Protein AF-A0A2V1B2Y4-F1 (afdb_monomer)

Foldseek 3Di:
DDPPPDDPDQQAAEDPVSCVVNVVNLQVLCVVLVNNLVVPPVNDCSDALDQDDQDALCVLPVWDQDPVRDTDGDHPVNDDPVSNVVSVVSRVVNVVSNVSNVSNVVSVVVSVVSNVVRYDPVVD

Radius of gyration: 23.29 Å; Cα contacts (8 Å, |Δi|>4): 104; chains: 1; bounding box: 46×37×64 Å

Structure (mmCIF, N/CA/C/O backbone):
data_AF-A0A2V1B2Y4-F1
#
_entry.id   AF-A0A2V1B2Y4-F1
#
loop_
_atom_site.group_PDB
_atom_site.id
_atom_site.type_symbol
_atom_site.label_atom_id
_atom_site.label_alt_id
_atom_site.label_comp_id
_atom_site.label_asym_id
_atom_site.label_entity_id
_atom_site.label_seq_id
_atom_site.pdbx_PDB_ins_code
_atom_site.Cartn_x
_atom_site.Cartn_y
_atom_site.Cartn_z
_atom_site.occupancy
_atom_site.B_iso_or_equiv
_atom_site.auth_seq_id
_atom_site.auth_comp_id
_atom_site.auth_asym_id
_atom_site.auth_atom_id
_atom_site.pdbx_PDB_model_num
ATOM 1 N N . MET A 1 1 ? 1.833 24.302 14.924 1.00 32.59 1 MET A N 1
ATOM 2 C CA . MET A 1 1 ? 1.610 23.739 16.270 1.00 32.59 1 MET A CA 1
ATOM 3 C C . MET A 1 1 ? 0.449 22.770 16.146 1.00 32.59 1 MET A C 1
ATOM 5 O O . MET A 1 1 ? -0.664 23.225 15.939 1.00 32.59 1 MET A O 1
ATOM 9 N N . ALA A 1 2 ? 0.717 21.464 16.106 1.00 35.72 2 ALA A N 1
ATOM 10 C CA . ALA A 1 2 ? -0.336 20.456 16.018 1.00 35.72 2 ALA A CA 1
ATOM 11 C C . ALA A 1 2 ? -0.723 20.064 17.446 1.00 35.72 2 ALA A C 1
ATOM 13 O O . ALA A 1 2 ? 0.088 19.495 18.175 1.00 35.72 2 ALA A O 1
ATOM 14 N N . SER A 1 3 ? -1.925 20.448 17.862 1.00 38.16 3 SER A N 1
ATOM 15 C CA . SER A 1 3 ? -2.495 20.050 19.143 1.00 38.16 3 SER A CA 1
ATOM 16 C C . SER A 1 3 ? -2.873 18.575 19.067 1.00 38.16 3 SER A C 1
ATOM 18 O O . SER A 1 3 ? -3.916 18.227 18.522 1.00 38.16 3 SER A O 1
ATOM 20 N N . THR A 1 4 ? -2.021 17.699 19.596 1.00 44.56 4 THR A N 1
ATOM 21 C CA . THR A 1 4 ? -2.390 16.310 19.881 1.00 44.56 4 THR A CA 1
ATOM 22 C C . THR A 1 4 ? -3.310 16.314 21.096 1.00 44.56 4 THR A C 1
ATOM 24 O O . THR A 1 4 ? -2.870 16.237 22.242 1.00 44.56 4 THR A O 1
ATOM 27 N N . THR A 1 5 ? -4.605 16.474 20.849 1.00 45.22 5 THR A N 1
ATOM 28 C CA . THR A 1 5 ? -5.636 16.323 21.874 1.00 45.22 5 THR A CA 1
ATOM 29 C C . THR A 1 5 ? -5.829 14.827 22.109 1.00 45.22 5 THR A C 1
ATOM 31 O O . THR A 1 5 ? -6.582 14.181 21.392 1.00 45.22 5 THR A O 1
ATOM 34 N N . GLN A 1 6 ? -5.118 14.245 23.081 1.00 43.97 6 GLN A N 1
ATOM 35 C CA . GLN A 1 6 ? -5.422 12.885 23.534 1.00 43.97 6 GLN A CA 1
ATOM 36 C C . GLN A 1 6 ? -6.859 12.850 24.085 1.00 43.97 6 GLN A C 1
ATOM 38 O O . GLN A 1 6 ? -7.152 13.598 25.026 1.00 43.97 6 GLN A O 1
ATOM 43 N N . PRO A 1 7 ? -7.758 11.997 23.562 1.00 50.59 7 PRO A N 1
ATOM 44 C CA . PRO A 1 7 ? -9.061 11.808 24.175 1.00 50.59 7 PRO A CA 1
ATOM 45 C C . PRO A 1 7 ? -8.864 11.161 25.549 1.00 50.59 7 PRO A C 1
ATOM 47 O O . PRO A 1 7 ? -8.329 10.063 25.685 1.00 50.59 7 PRO A O 1
ATOM 50 N N . LYS A 1 8 ? -9.281 11.884 26.592 1.00 58.12 8 LYS A N 1
ATOM 51 C CA . LYS A 1 8 ? -9.098 11.530 28.009 1.00 58.12 8 LYS A CA 1
ATOM 52 C C . LYS A 1 8 ? -9.924 10.313 28.467 1.00 58.12 8 LYS A C 1
ATOM 54 O O . LYS A 1 8 ? -9.809 9.932 29.622 1.00 58.12 8 LYS A O 1
ATOM 59 N N . ASN A 1 9 ? -10.715 9.711 27.576 1.00 71.56 9 ASN A N 1
ATOM 60 C CA . ASN A 1 9 ? -11.461 8.468 27.767 1.00 71.56 9 ASN A CA 1
ATOM 61 C C . ASN A 1 9 ? -11.407 7.677 26.455 1.00 71.56 9 ASN A C 1
ATOM 63 O O . ASN A 1 9 ? -12.026 8.086 25.476 1.00 71.56 9 ASN A O 1
ATOM 67 N N . ILE A 1 10 ? -10.656 6.575 26.428 1.00 83.12 10 ILE A N 1
ATOM 68 C CA . ILE A 1 10 ? -10.665 5.646 25.294 1.00 83.12 10 ILE A CA 1
ATOM 69 C C . ILE A 1 10 ? -11.946 4.805 25.417 1.00 83.12 10 ILE A C 1
ATOM 71 O O . ILE A 1 10 ? -12.098 4.118 26.432 1.00 83.12 10 ILE A O 1
ATOM 75 N N . PRO A 1 11 ? -12.884 4.878 24.457 1.00 86.81 11 PRO A N 1
ATOM 76 C CA . PRO A 1 11 ? -14.116 4.098 24.507 1.00 86.81 11 PRO A CA 1
ATOM 77 C C . PRO A 1 11 ? -13.804 2.601 24.394 1.00 86.81 11 PRO A C 1
ATOM 79 O O . PRO A 1 11 ? -12.946 2.199 23.610 1.00 86.81 11 PRO A O 1
ATOM 82 N N . ILE A 1 12 ? -14.504 1.780 25.181 1.00 90.50 12 ILE A N 1
ATOM 83 C CA . ILE A 1 12 ? -14.410 0.317 25.128 1.00 90.50 12 ILE A CA 1
ATOM 84 C C . ILE A 1 12 ? -15.702 -0.216 24.516 1.00 90.50 12 ILE A C 1
ATOM 86 O O . ILE A 1 12 ? -16.784 0.077 25.021 1.00 90.50 12 ILE A O 1
ATOM 90 N N . LEU A 1 13 ? -15.590 -1.020 23.461 1.00 88.88 13 LEU A N 1
ATOM 91 C CA . LEU A 1 13 ? -16.710 -1.741 22.874 1.00 88.88 13 LEU A CA 1
ATOM 92 C C . LEU A 1 13 ? -17.052 -2.949 23.753 1.00 88.88 13 L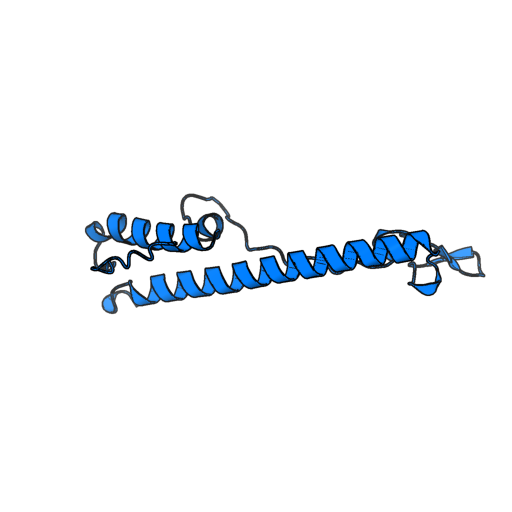EU A C 1
ATOM 94 O O . LEU A 1 13 ? -16.427 -4.008 23.651 1.00 88.88 13 LEU A O 1
ATOM 98 N N . ASP A 1 14 ? -18.029 -2.768 24.639 1.00 89.56 14 ASP A N 1
ATOM 99 C CA . ASP A 1 14 ? -18.498 -3.799 25.569 1.00 89.56 14 ASP A CA 1
ATOM 100 C C . ASP A 1 14 ? -19.936 -4.253 25.271 1.00 89.56 14 ASP A C 1
ATOM 102 O O . ASP A 1 14 ? -20.302 -5.418 25.481 1.00 89.56 14 ASP A O 1
ATOM 106 N N . SER A 1 15 ? -20.743 -3.329 24.754 1.00 88.44 15 SER A N 1
ATOM 107 C CA . SER A 1 15 ? -22.134 -3.504 24.358 1.00 88.44 15 SER A CA 1
ATOM 108 C C . SER A 1 15 ? -22.446 -2.727 23.075 1.00 88.44 15 SER A C 1
ATOM 110 O O . SER A 1 15 ? -21.683 -1.872 22.634 1.00 88.44 15 SER A O 1
ATOM 112 N N . GLU A 1 16 ? -23.619 -2.975 22.496 1.00 87.19 16 GLU A N 1
ATOM 113 C CA . GLU A 1 16 ? -24.089 -2.265 21.299 1.00 87.19 16 GLU A CA 1
ATOM 114 C C . GLU A 1 16 ? -24.187 -0.741 21.500 1.00 87.19 16 GLU A C 1
ATOM 116 O O . GLU A 1 16 ? -23.964 0.028 20.570 1.00 87.19 16 GLU A O 1
ATOM 121 N N . LYS A 1 17 ? -24.447 -0.275 22.729 1.00 89.94 17 LYS A N 1
ATOM 122 C CA . LYS A 1 17 ? -24.528 1.163 23.043 1.00 89.94 17 LYS A CA 1
ATOM 123 C C . LYS A 1 17 ? -23.186 1.878 22.896 1.00 89.94 17 LYS A C 1
ATOM 125 O O . LYS A 1 17 ? -23.165 3.088 22.682 1.00 89.94 17 LYS A O 1
ATOM 130 N N . ASP A 1 18 ? -22.091 1.132 22.999 1.00 88.75 18 ASP A N 1
ATOM 131 C CA . ASP A 1 18 ? -20.733 1.658 22.897 1.00 88.75 18 ASP A CA 1
ATOM 132 C C . ASP A 1 18 ? -20.274 1.762 21.437 1.00 88.75 18 ASP A C 1
ATOM 134 O O . ASP A 1 18 ? -19.255 2.390 21.163 1.00 88.75 18 ASP A O 1
ATOM 138 N N . TRP A 1 19 ? -21.036 1.193 20.491 1.00 87.81 19 TRP A N 1
ATOM 139 C CA . TRP A 1 19 ? -20.682 1.146 19.073 1.00 87.81 19 TRP A CA 1
ATOM 140 C C . TRP A 1 19 ? -20.389 2.524 18.486 1.00 87.81 19 TRP A C 1
ATOM 142 O O . TRP A 1 19 ? -19.348 2.717 17.863 1.00 87.81 19 TRP A O 1
ATOM 152 N N . LEU A 1 20 ? -21.288 3.490 18.687 1.00 90.06 20 LEU A N 1
ATOM 153 C CA . LEU A 1 20 ? -21.140 4.824 18.107 1.00 90.06 20 LEU A CA 1
ATOM 154 C C . LEU A 1 20 ? -19.871 5.540 18.614 1.00 90.06 20 LEU A C 1
ATOM 156 O O . LEU A 1 20 ? -19.013 5.841 17.788 1.00 90.06 20 LEU A O 1
ATOM 160 N N . PRO A 1 21 ? -19.670 5.750 19.931 1.00 90.81 21 PRO A N 1
ATOM 161 C CA . PRO A 1 21 ? -18.463 6.424 20.412 1.00 90.81 21 PRO A CA 1
ATOM 162 C C . PRO A 1 21 ? -17.178 5.641 20.107 1.00 90.81 21 PRO A C 1
ATOM 164 O O . PRO A 1 21 ? -16.127 6.240 19.882 1.00 90.81 21 PRO A O 1
ATOM 167 N N . TRP A 1 22 ? -17.240 4.307 20.083 1.00 92.31 22 TRP A N 1
ATOM 168 C CA . TRP A 1 22 ? -16.096 3.468 19.735 1.00 92.31 22 TRP A CA 1
ATOM 169 C C . TRP A 1 22 ? -15.722 3.567 18.251 1.00 92.31 22 TRP A C 1
ATOM 171 O O . TRP A 1 22 ? -14.556 3.781 17.923 1.00 92.31 22 TRP A O 1
ATOM 181 N N . SER A 1 23 ? -16.699 3.461 17.350 1.00 90.88 23 SER A N 1
ATOM 182 C CA . SER A 1 23 ? -16.472 3.559 15.904 1.00 90.88 23 SER A CA 1
ATOM 183 C C . SER A 1 23 ? -15.956 4.942 15.503 1.00 90.88 23 SER A C 1
ATOM 185 O O . SER A 1 23 ? -15.000 5.027 14.737 1.00 90.88 23 SER A O 1
ATOM 187 N N . GLU A 1 24 ? -16.487 6.020 16.092 1.00 90.62 24 GLU A N 1
ATOM 188 C CA . GLU A 1 24 ? -15.974 7.381 15.890 1.00 90.62 24 GLU A CA 1
ATOM 189 C C . GLU A 1 24 ? -14.502 7.506 16.299 1.00 90.62 24 GLU A C 1
ATOM 191 O O . GLU A 1 24 ? -13.698 8.071 15.558 1.00 90.62 24 GLU A O 1
ATOM 196 N N . TYR A 1 25 ? -14.118 6.930 17.442 1.00 91.56 25 TYR A N 1
ATOM 197 C CA . TYR A 1 25 ? -12.725 6.906 17.888 1.00 91.56 25 TYR A CA 1
ATOM 198 C C . TYR A 1 25 ? -11.811 6.176 16.893 1.00 91.56 25 TYR A C 1
ATOM 200 O O . TYR A 1 25 ? -10.765 6.707 16.512 1.00 91.56 25 TYR A O 1
ATOM 208 N N . ILE A 1 26 ? -12.218 4.994 16.422 1.00 91.88 26 ILE A N 1
ATOM 209 C CA . ILE A 1 26 ? -11.458 4.231 15.424 1.00 91.88 26 ILE A CA 1
ATOM 210 C C . ILE A 1 26 ? -11.358 4.994 14.096 1.00 91.88 26 ILE A C 1
ATOM 212 O O . ILE A 1 2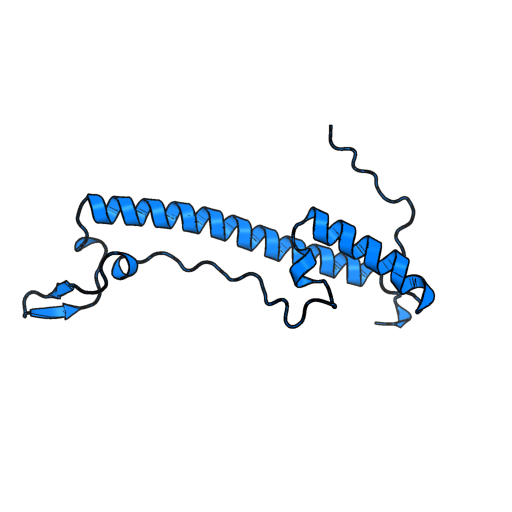6 ? -10.282 5.028 13.496 1.00 91.88 26 ILE A O 1
ATOM 216 N N . PHE A 1 27 ? -12.432 5.648 13.650 1.00 91.81 27 PHE A N 1
ATOM 217 C CA . PHE A 1 27 ? -12.426 6.429 12.414 1.00 91.81 27 PHE A CA 1
ATOM 218 C C . PHE A 1 27 ? -11.580 7.691 12.503 1.00 91.81 27 PHE A C 1
ATOM 220 O O . PHE A 1 27 ? -10.910 7.997 11.525 1.00 91.81 27 PHE A O 1
ATOM 227 N N . ILE A 1 28 ? -11.526 8.373 13.651 1.00 91.31 28 ILE A N 1
ATOM 228 C CA . ILE A 1 28 ? -10.608 9.504 13.855 1.00 91.31 28 ILE A CA 1
ATOM 229 C C . ILE A 1 28 ? -9.159 9.042 13.668 1.00 91.31 28 ILE A C 1
ATOM 231 O O . ILE A 1 28 ? -8.414 9.654 12.907 1.00 91.31 28 ILE A O 1
ATOM 235 N N . ILE A 1 29 ? -8.771 7.924 14.290 1.00 90.69 29 ILE A N 1
ATOM 236 C CA . ILE A 1 29 ? -7.416 7.371 14.143 1.00 90.69 29 ILE A CA 1
ATOM 237 C C . ILE A 1 29 ? -7.158 6.952 12.690 1.00 90.69 29 ILE A C 1
ATOM 239 O O . ILE A 1 29 ? -6.089 7.213 12.135 1.00 90.69 29 ILE A O 1
ATOM 243 N N . ALA A 1 30 ? -8.126 6.295 12.052 1.00 91.12 30 ALA A N 1
ATOM 244 C CA . ALA A 1 30 ? -7.991 5.859 10.669 1.00 91.12 30 ALA A CA 1
ATOM 245 C C . ALA A 1 30 ? -7.890 7.043 9.688 1.00 91.12 30 ALA A C 1
ATOM 247 O O . ALA A 1 30 ? -7.105 6.968 8.741 1.00 91.12 30 ALA A O 1
ATOM 248 N N . ASP A 1 31 ? -8.630 8.130 9.924 1.00 90.69 31 ASP A N 1
ATOM 249 C CA . ASP A 1 31 ? -8.566 9.377 9.152 1.00 90.69 31 ASP A CA 1
ATOM 250 C C . ASP A 1 31 ? -7.224 10.094 9.354 1.00 90.69 31 ASP A C 1
ATOM 252 O O . ASP A 1 31 ? -6.611 10.513 8.372 1.00 90.69 31 ASP A O 1
ATOM 256 N N . GLU A 1 32 ? -6.695 10.153 10.583 1.00 89.50 32 GLU A N 1
ATOM 257 C CA . GLU A 1 32 ? -5.357 10.707 10.860 1.00 89.50 32 GLU A CA 1
ATOM 258 C C . GLU A 1 32 ? -4.255 10.005 10.054 1.00 89.50 32 GLU A C 1
ATOM 260 O O . GLU A 1 32 ? -3.282 10.627 9.614 1.00 89.50 32 GLU A O 1
ATOM 265 N N . TYR A 1 33 ? -4.412 8.701 9.837 1.00 87.75 33 TYR A N 1
ATOM 266 C CA . TYR A 1 33 ? -3.485 7.910 9.043 1.00 87.75 33 TYR A CA 1
ATOM 267 C C . TYR A 1 33 ? -3.844 7.815 7.551 1.00 87.75 33 TYR A C 1
ATOM 269 O O . TYR A 1 33 ? -3.059 7.240 6.792 1.00 87.75 33 TYR A O 1
ATOM 277 N N . GLY A 1 34 ? -4.978 8.373 7.114 1.00 87.88 34 GLY A N 1
ATOM 278 C CA . GLY A 1 34 ? -5.448 8.307 5.726 1.00 87.88 34 GLY A CA 1
ATOM 279 C C . GLY A 1 34 ? -5.851 6.901 5.266 1.00 87.88 34 GLY A C 1
ATOM 280 O O . GLY A 1 34 ? -5.789 6.595 4.079 1.00 87.88 34 GLY A O 1
ATOM 281 N N . VAL A 1 35 ? -6.226 6.021 6.198 1.00 91.31 35 VAL A N 1
ATOM 282 C CA . VAL A 1 35 ? -6.552 4.608 5.930 1.00 91.31 35 VAL A CA 1
ATOM 283 C C . VAL A 1 35 ? -8.010 4.255 6.209 1.00 91.31 35 VAL A C 1
ATOM 285 O O . VAL A 1 35 ? -8.370 3.086 6.097 1.00 91.31 35 VAL A O 1
ATOM 288 N N . LYS A 1 36 ? -8.864 5.236 6.529 1.00 88.69 36 LYS A N 1
ATOM 289 C CA . LYS A 1 36 ? -10.289 5.016 6.823 1.00 88.69 36 LYS A CA 1
ATOM 290 C C . LYS A 1 36 ? -10.997 4.162 5.780 1.00 88.69 36 LYS A C 1
ATOM 292 O O . LYS A 1 36 ? -11.680 3.220 6.156 1.00 88.69 36 LYS A O 1
ATOM 297 N N . GLN A 1 37 ? -10.743 4.404 4.494 1.00 88.44 37 GLN A N 1
ATOM 298 C CA . GLN A 1 37 ? -11.341 3.632 3.401 1.00 88.44 37 GLN A CA 1
ATOM 299 C C . GLN A 1 37 ? -11.106 2.115 3.495 1.00 88.44 37 GLN A C 1
ATOM 301 O O . GLN A 1 37 ? -11.877 1.366 2.920 1.00 88.44 37 GLN A O 1
ATOM 306 N N . TYR A 1 3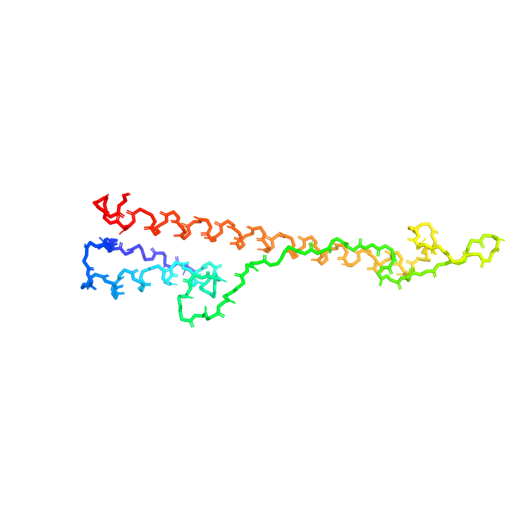8 ? -10.057 1.663 4.197 1.00 86.56 38 TYR A N 1
ATOM 307 C CA . TYR A 1 38 ? -9.726 0.243 4.374 1.00 86.56 38 TYR A CA 1
ATOM 308 C C . TYR A 1 38 ? -10.371 -0.399 5.610 1.00 86.56 38 TYR A C 1
ATOM 310 O O . TYR A 1 38 ? -10.284 -1.613 5.783 1.00 86.56 38 TYR A O 1
ATOM 318 N N . ILE A 1 39 ? -10.938 0.410 6.504 1.00 84.38 39 ILE A N 1
ATOM 319 C CA . ILE A 1 39 ? -11.450 -0.008 7.819 1.00 84.38 39 ILE A CA 1
ATOM 320 C C . ILE A 1 39 ? -12.953 0.258 7.934 1.00 84.38 39 ILE A C 1
ATOM 322 O O . ILE A 1 39 ? -13.630 -0.395 8.724 1.00 84.38 39 ILE A O 1
ATOM 326 N N . ASP A 1 40 ? -13.462 1.209 7.157 1.00 84.62 40 ASP A N 1
ATOM 327 C CA . ASP A 1 40 ? -14.863 1.592 7.125 1.00 84.62 40 ASP A CA 1
ATOM 328 C C . ASP A 1 40 ? -15.744 0.413 6.655 1.00 84.62 40 ASP A C 1
ATOM 330 O O . ASP A 1 40 ? -15.587 -0.054 5.521 1.00 84.62 40 ASP A O 1
ATOM 334 N N . PRO A 1 41 ? -16.651 -0.098 7.511 1.00 81.31 41 PRO A N 1
ATOM 335 C CA . PRO A 1 41 ? -17.528 -1.212 7.174 1.00 81.31 41 PRO A CA 1
ATOM 336 C C . PRO A 1 41 ? -18.585 -0.848 6.122 1.00 81.31 41 PRO A C 1
ATOM 338 O O . PRO A 1 41 ? -19.130 -1.757 5.495 1.00 81.31 41 PRO A O 1
ATOM 341 N N . ASP A 1 42 ? -18.862 0.443 5.901 1.00 85.50 42 ASP A N 1
ATOM 342 C CA . ASP A 1 42 ? -19.824 0.898 4.892 1.00 85.50 42 ASP A CA 1
ATOM 343 C C . ASP A 1 42 ? -19.232 0.846 3.473 1.00 85.50 42 ASP A C 1
ATOM 345 O O . ASP A 1 42 ? -19.959 0.845 2.472 1.00 85.50 42 ASP A O 1
ATOM 349 N N . VAL A 1 43 ? -17.903 0.756 3.358 1.00 83.94 43 VAL A N 1
ATOM 350 C CA . VAL A 1 43 ? -17.224 0.582 2.075 1.00 83.94 43 VAL A CA 1
ATOM 351 C C . VAL A 1 43 ? -17.300 -0.888 1.666 1.00 83.94 43 VAL A C 1
ATOM 353 O O . VAL A 1 43 ? -16.578 -1.747 2.168 1.00 83.94 43 VAL A O 1
ATOM 356 N N . LEU A 1 44 ? -18.168 -1.190 0.698 1.00 74.25 44 LEU A N 1
ATOM 357 C CA . LEU A 1 44 ? -18.264 -2.521 0.098 1.00 74.25 44 LEU A CA 1
ATOM 358 C C . LEU A 1 44 ? -16.960 -2.877 -0.631 1.00 74.25 44 LEU A C 1
ATOM 360 O O . LEU A 1 44 ? -16.609 -2.243 -1.623 1.00 74.25 44 LEU A O 1
ATOM 364 N N . ASN A 1 45 ? -16.287 -3.939 -0.176 1.00 77.31 45 ASN A N 1
ATOM 365 C CA . ASN A 1 45 ? -15.004 -4.415 -0.707 1.00 77.31 45 ASN A CA 1
ATOM 366 C C . ASN A 1 45 ? -13.941 -3.300 -0.771 1.00 77.31 45 ASN A C 1
ATOM 368 O O . ASN A 1 45 ? -13.519 -2.921 -1.865 1.00 77.31 45 ASN A O 1
ATOM 372 N N . PRO A 1 46 ? -13.442 -2.818 0.379 1.00 76.25 46 PRO A N 1
ATOM 373 C CA . PRO A 1 46 ? -12.532 -1.671 0.443 1.00 76.25 46 PRO A CA 1
ATOM 374 C C . PRO A 1 46 ? -11.164 -1.905 -0.224 1.00 76.25 46 PRO A C 1
ATOM 376 O O . PRO A 1 46 ? -10.342 -0.994 -0.337 1.00 76.25 46 PRO A O 1
ATOM 379 N N . GLY A 1 47 ? -10.906 -3.134 -0.678 1.00 77.06 47 GLY A N 1
ATOM 380 C CA . GLY A 1 47 ? -9.615 -3.560 -1.184 1.00 77.06 47 GLY A CA 1
ATOM 381 C C . GLY A 1 47 ? -8.549 -3.542 -0.091 1.00 77.06 47 GLY A C 1
ATOM 382 O O . GLY A 1 47 ? -8.795 -3.241 1.076 1.00 77.06 47 GLY A O 1
ATOM 383 N N . LEU A 1 48 ? -7.334 -3.895 -0.482 1.00 81.81 48 LEU A N 1
ATOM 384 C CA . LEU A 1 48 ? -6.138 -3.643 0.311 1.00 81.81 48 LEU A CA 1
ATOM 385 C C . LEU A 1 48 ? -5.306 -2.595 -0.424 1.00 81.81 48 LEU A C 1
ATOM 387 O O . LEU A 1 48 ? -5.447 -2.470 -1.646 1.00 81.81 48 LEU A O 1
ATOM 391 N N . PRO A 1 49 ? -4.414 -1.870 0.276 1.00 85.62 49 PRO A N 1
ATOM 392 C CA . PRO A 1 49 ? -3.389 -1.097 -0.404 1.00 85.62 49 PRO A CA 1
ATOM 393 C C . PRO A 1 49 ? -2.707 -1.986 -1.450 1.00 85.62 49 PRO A C 1
ATOM 395 O O . PRO A 1 49 ? -2.330 -3.122 -1.157 1.00 85.62 49 PRO A O 1
ATOM 398 N N . VAL A 1 50 ? -2.585 -1.495 -2.680 1.00 87.94 50 VAL A N 1
ATOM 399 C CA . VAL A 1 50 ? -1.952 -2.251 -3.763 1.00 87.94 50 VAL A CA 1
ATOM 400 C C . VAL A 1 50 ? -0.451 -2.014 -3.691 1.00 87.94 50 VAL A C 1
ATOM 402 O O . VAL A 1 50 ? 0.002 -0.870 -3.647 1.00 87.94 50 VAL A O 1
ATOM 405 N N . ALA A 1 51 ? 0.329 -3.094 -3.655 1.00 90.38 51 ALA A N 1
ATOM 406 C CA . ALA A 1 51 ? 1.778 -2.982 -3.714 1.00 90.38 51 ALA A CA 1
ATOM 407 C C . ALA A 1 51 ? 2.186 -2.434 -5.093 1.00 90.38 51 ALA A C 1
ATOM 409 O O . ALA A 1 51 ? 1.748 -2.985 -6.108 1.00 90.38 51 ALA A O 1
ATOM 410 N N . PRO A 1 52 ? 3.021 -1.385 -5.158 1.00 92.81 52 PRO A N 1
ATOM 411 C CA . PRO A 1 52 ? 3.467 -0.862 -6.438 1.00 92.81 52 PRO A CA 1
ATOM 412 C C . PRO A 1 52 ? 4.320 -1.906 -7.163 1.00 92.81 52 PRO A C 1
ATOM 414 O O . PRO A 1 52 ? 5.014 -2.719 -6.542 1.00 92.81 52 PRO A O 1
ATOM 417 N N . VAL A 1 53 ? 4.269 -1.886 -8.493 1.00 94.25 53 VAL A N 1
ATOM 418 C CA . VAL A 1 53 ? 5.021 -2.810 -9.349 1.00 94.25 53 VAL A CA 1
ATOM 419 C C . VAL A 1 53 ? 6.338 -2.162 -9.734 1.00 94.25 53 VAL A C 1
ATOM 421 O O . VAL A 1 53 ? 6.369 -1.012 -10.165 1.00 94.25 53 VAL A O 1
ATOM 424 N N . ARG A 1 54 ? 7.439 -2.903 -9.588 1.00 93.75 54 ARG A N 1
ATOM 425 C CA . ARG A 1 54 ? 8.760 -2.387 -9.943 1.00 93.75 54 ARG A CA 1
ATOM 426 C C . ARG A 1 54 ? 8.846 -2.144 -11.457 1.00 93.75 54 ARG A C 1
ATOM 428 O O . ARG A 1 54 ? 8.614 -3.094 -12.206 1.00 93.75 54 ARG A O 1
ATOM 435 N N . PRO A 1 55 ? 9.255 -0.945 -11.902 1.00 95.62 55 PRO A N 1
ATOM 436 C CA . PRO A 1 55 ? 9.451 -0.658 -13.314 1.00 95.62 55 PRO A CA 1
ATOM 437 C C . PRO A 1 55 ? 10.490 -1.575 -13.956 1.00 95.62 55 PRO A C 1
ATOM 439 O O . PRO A 1 55 ? 11.564 -1.810 -13.392 1.00 95.62 55 PRO A O 1
ATOM 442 N N . THR A 1 56 ? 10.193 -2.061 -15.158 1.00 94.62 56 THR A N 1
ATOM 443 C CA . THR A 1 56 ? 11.111 -2.870 -15.968 1.00 94.62 56 THR A CA 1
ATOM 444 C C . THR A 1 56 ? 11.381 -2.194 -17.315 1.00 94.62 56 THR A C 1
ATOM 446 O O . THR A 1 56 ? 10.564 -1.395 -17.775 1.00 94.62 56 THR A O 1
ATOM 449 N N . PRO A 1 57 ? 12.504 -2.507 -17.989 1.00 94.56 57 PRO A N 1
ATOM 450 C CA . PRO A 1 57 ? 12.773 -2.005 -19.341 1.00 94.56 57 PRO A CA 1
ATOM 451 C C . PRO A 1 57 ? 11.645 -2.305 -20.343 1.00 94.56 57 PRO A C 1
ATOM 453 O O . PRO A 1 57 ? 11.366 -1.496 -21.225 1.00 94.56 57 PRO A O 1
ATOM 456 N N . GLU A 1 58 ? 10.955 -3.434 -20.166 1.00 93.81 58 GLU A N 1
ATOM 457 C CA . GLU A 1 58 ? 9.805 -3.849 -20.978 1.00 93.81 58 GLU A CA 1
ATOM 458 C C . GLU A 1 58 ? 8.626 -2.869 -20.896 1.00 93.81 58 GLU A C 1
ATOM 460 O O . GLU A 1 58 ? 7.867 -2.739 -21.851 1.00 93.81 58 GLU A O 1
ATOM 465 N N . MET A 1 59 ? 8.482 -2.130 -19.791 1.00 93.25 59 MET A N 1
ATOM 466 C CA . MET A 1 59 ? 7.417 -1.131 -19.645 1.00 93.25 59 MET A CA 1
ATOM 467 C C . MET A 1 59 ? 7.645 0.111 -20.516 1.00 93.25 59 MET A C 1
ATOM 469 O O . MET A 1 59 ? 6.690 0.814 -20.828 1.00 93.25 59 MET A O 1
ATOM 473 N N . ILE A 1 60 ? 8.891 0.378 -20.913 1.00 92.94 60 ILE A N 1
ATOM 474 C CA . ILE A 1 60 ? 9.247 1.490 -21.809 1.00 92.94 60 ILE A CA 1
ATOM 475 C C . ILE A 1 60 ? 9.250 1.010 -23.252 1.00 92.94 60 ILE A C 1
ATOM 477 O O . ILE A 1 60 ? 8.701 1.652 -24.144 1.00 92.94 60 ILE A O 1
ATOM 481 N N . LYS A 1 61 ? 9.859 -0.153 -23.470 1.00 91.38 61 LYS A N 1
ATOM 482 C CA . LYS A 1 61 ? 10.001 -0.765 -24.780 1.00 91.38 61 LYS A CA 1
ATOM 483 C C . LYS A 1 61 ? 9.673 -2.245 -24.637 1.00 91.38 61 LYS A C 1
ATOM 485 O O . LYS A 1 61 ? 10.521 -2.992 -24.165 1.00 91.38 61 LYS A O 1
ATOM 490 N N . PRO A 1 62 ? 8.479 -2.703 -25.034 1.00 89.31 62 PRO A N 1
ATOM 491 C CA . PRO A 1 62 ? 8.029 -4.066 -24.734 1.00 89.31 62 PRO A CA 1
ATOM 492 C C . PRO A 1 62 ? 8.863 -5.173 -25.371 1.00 89.31 62 PRO A C 1
ATOM 494 O O . PRO A 1 62 ? 8.974 -6.272 -24.831 1.00 89.31 62 PRO A O 1
ATOM 497 N N . THR A 1 63 ? 9.427 -4.930 -26.553 1.00 90.50 63 THR A N 1
ATOM 498 C CA . THR A 1 63 ? 10.079 -5.986 -27.327 1.00 90.50 63 THR A CA 1
ATOM 499 C C . THR A 1 63 ? 11.163 -5.420 -28.227 1.00 90.50 63 THR A C 1
ATOM 501 O O . THR A 1 63 ? 10.984 -4.379 -28.860 1.00 90.50 63 THR A O 1
ATOM 504 N N . VAL A 1 64 ? 12.274 -6.147 -28.323 1.00 91.06 64 VAL A N 1
ATOM 505 C CA . VAL A 1 64 ? 13.369 -5.880 -29.259 1.00 91.06 64 VAL A CA 1
ATOM 506 C C . VAL A 1 64 ? 13.675 -7.126 -30.074 1.00 91.06 64 VAL A C 1
ATOM 508 O O . VAL A 1 64 ? 13.494 -8.251 -29.611 1.00 91.06 64 VAL A O 1
ATOM 511 N N . LEU A 1 65 ? 14.143 -6.939 -31.304 1.00 91.94 65 LEU A N 1
ATOM 512 C CA . LEU A 1 65 ? 14.605 -8.049 -32.127 1.00 91.94 65 LEU A CA 1
ATOM 513 C C . LEU A 1 65 ? 16.023 -8.430 -31.705 1.00 91.94 65 LEU A C 1
ATOM 515 O O . LEU A 1 65 ? 16.896 -7.575 -31.556 1.00 91.94 65 LEU A O 1
ATOM 519 N N . ASN A 1 66 ? 16.264 -9.721 -31.505 1.00 86.50 66 ASN A N 1
ATOM 520 C CA . ASN A 1 66 ? 17.621 -10.230 -31.352 1.00 86.50 66 ASN A CA 1
ATOM 521 C C . ASN A 1 66 ? 18.358 -10.229 -32.718 1.00 86.50 66 ASN A C 1
ATOM 523 O O . ASN A 1 66 ? 17.738 -9.966 -33.751 1.00 86.50 66 ASN A O 1
ATOM 527 N N . PRO A 1 67 ? 19.663 -10.559 -32.773 1.00 86.81 67 PRO A N 1
ATOM 528 C CA . PRO A 1 67 ? 20.416 -10.587 -34.035 1.00 86.81 67 PRO A CA 1
ATOM 529 C C . PRO A 1 67 ? 19.872 -11.554 -35.102 1.00 86.81 67 PRO A C 1
ATOM 531 O O . PRO A 1 67 ? 20.237 -11.443 -36.266 1.00 86.81 67 PRO A O 1
ATOM 534 N N . LEU A 1 68 ? 19.007 -12.497 -34.715 1.00 88.94 68 LEU A N 1
ATOM 535 C CA . LEU A 1 68 ? 18.334 -13.448 -35.605 1.00 88.94 68 LEU A CA 1
ATOM 536 C C . LEU A 1 68 ? 16.939 -12.961 -36.045 1.00 88.94 68 LEU A C 1
ATOM 538 O O . LEU A 1 68 ? 16.199 -13.719 -36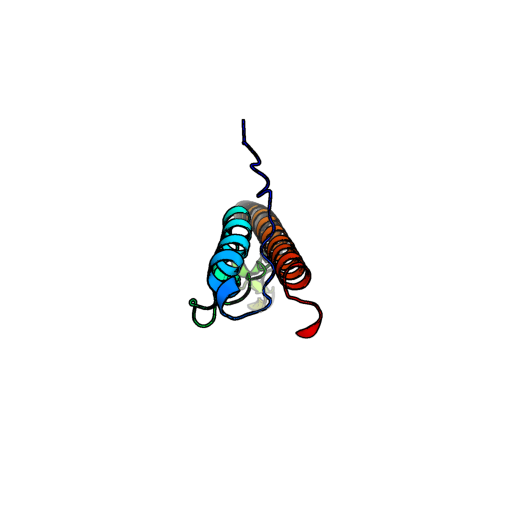.665 1.00 88.94 68 LEU A O 1
ATOM 542 N N . GLY A 1 69 ? 16.552 -11.727 -35.704 1.00 88.94 69 GLY A N 1
ATOM 543 C CA . GLY A 1 69 ? 15.233 -11.171 -36.017 1.00 88.94 69 GLY A CA 1
ATOM 544 C C . GLY A 1 69 ? 14.094 -11.750 -35.174 1.00 88.94 69 GLY A C 1
ATOM 545 O O . GLY A 1 69 ? 12.929 -11.552 -35.507 1.00 88.94 69 GLY A O 1
ATOM 546 N N . ILE A 1 70 ? 14.403 -12.467 -34.091 1.00 91.69 70 ILE A N 1
ATOM 547 C CA . ILE A 1 70 ? 13.403 -13.064 -33.203 1.00 91.69 70 ILE A CA 1
ATOM 548 C C . ILE A 1 70 ? 13.055 -12.048 -32.103 1.00 91.69 70 ILE A C 1
ATOM 550 O O . ILE A 1 70 ? 13.973 -11.541 -31.443 1.00 91.69 70 ILE A O 1
ATOM 554 N N . PRO A 1 71 ? 11.762 -11.752 -31.875 1.00 91.69 71 PRO A N 1
ATOM 555 C CA . PRO A 1 71 ? 11.325 -10.890 -30.785 1.00 91.69 71 PRO A CA 1
ATOM 556 C C . PRO A 1 71 ? 11.749 -11.453 -29.425 1.00 91.69 71 PRO A C 1
ATOM 558 O O . PRO A 1 71 ? 11.520 -12.627 -29.130 1.00 91.69 71 PRO A O 1
ATOM 561 N N . ARG A 1 72 ? 12.355 -10.615 -28.585 1.00 92.00 72 ARG A N 1
ATOM 562 C CA . ARG A 1 72 ? 12.683 -10.939 -27.195 1.00 92.00 72 ARG A CA 1
ATOM 563 C C . ARG A 1 72 ? 12.315 -9.787 -26.259 1.00 92.00 72 ARG A C 1
ATOM 565 O O . ARG A 1 72 ? 12.262 -8.639 -26.712 1.00 92.00 72 ARG A O 1
ATOM 572 N N . PRO A 1 73 ? 12.121 -10.065 -24.962 1.00 90.81 73 PRO A N 1
ATOM 573 C CA . PRO A 1 73 ? 11.919 -9.014 -23.984 1.00 90.81 73 PRO A CA 1
ATOM 574 C C . PRO A 1 73 ? 13.121 -8.071 -23.926 1.00 90.81 73 PRO A C 1
ATOM 576 O O . PRO A 1 73 ? 14.283 -8.474 -24.104 1.00 90.81 73 PRO A O 1
ATOM 579 N N . THR A 1 74 ? 12.817 -6.798 -23.717 1.00 92.69 74 THR A N 1
ATOM 580 C CA . THR A 1 74 ? 13.815 -5.735 -23.665 1.00 92.69 74 THR A CA 1
ATOM 581 C C . THR A 1 74 ? 14.583 -5.801 -22.360 1.00 92.69 74 THR A C 1
ATOM 583 O O . THR A 1 74 ? 14.016 -5.916 -21.277 1.00 92.69 74 THR A O 1
ATOM 586 N N . THR A 1 75 ? 15.900 -5.679 -22.461 1.00 93.56 75 THR A N 1
ATOM 587 C CA . THR A 1 75 ? 16.793 -5.569 -21.309 1.00 93.56 75 THR A CA 1
ATOM 588 C C . THR A 1 75 ? 17.298 -4.138 -21.171 1.00 93.56 75 THR A C 1
ATOM 590 O O . THR A 1 75 ? 17.203 -3.337 -22.095 1.00 93.56 75 THR A O 1
ATOM 593 N N . TYR A 1 76 ? 17.890 -3.801 -20.025 1.00 92.62 76 TYR A N 1
ATOM 594 C CA . TYR A 1 76 ? 18.417 -2.454 -19.782 1.00 92.62 76 TYR A CA 1
ATOM 595 C C . TYR A 1 76 ? 19.453 -2.000 -20.830 1.00 92.62 76 TYR A C 1
ATOM 597 O O . TYR A 1 76 ? 19.515 -0.826 -21.192 1.00 92.62 76 TYR A O 1
ATOM 605 N N . SER A 1 77 ? 20.256 -2.934 -21.346 1.00 92.50 77 SER A N 1
ATOM 606 C CA . SER A 1 77 ? 21.274 -2.661 -22.365 1.00 92.50 77 SER A CA 1
ATOM 607 C C . SER A 1 77 ? 20.683 -2.227 -23.706 1.00 92.50 77 SER A C 1
ATOM 609 O O . SER A 1 77 ? 21.349 -1.505 -24.442 1.00 92.50 77 SER A O 1
ATOM 611 N N . ASP A 1 78 ? 19.442 -2.627 -23.992 1.00 93.06 78 ASP A N 1
ATOM 612 C CA . ASP A 1 78 ? 18.730 -2.315 -25.235 1.00 93.06 78 ASP A CA 1
ATOM 613 C C . ASP A 1 78 ? 18.102 -0.912 -25.230 1.00 93.06 78 ASP A C 1
ATOM 615 O O . ASP A 1 78 ? 17.611 -0.455 -26.265 1.00 93.06 78 ASP A O 1
ATOM 619 N N . LEU A 1 79 ? 18.099 -0.252 -24.065 1.00 94.19 79 LEU A N 1
ATOM 620 C CA . LEU A 1 79 ? 17.573 1.095 -23.896 1.00 94.19 79 LEU A CA 1
ATOM 621 C C . LEU A 1 79 ? 18.601 2.148 -24.321 1.00 94.19 79 LEU A C 1
ATOM 623 O O . LEU A 1 79 ? 19.781 2.052 -23.953 1.00 94.19 79 LEU A O 1
ATOM 627 N N . ASP A 1 80 ? 18.145 3.175 -25.031 1.00 95.50 80 ASP A N 1
ATOM 628 C CA . ASP A 1 80 ? 18.921 4.380 -25.315 1.00 95.50 80 ASP A CA 1
ATOM 629 C C . ASP A 1 80 ? 19.034 5.314 -24.089 1.00 95.50 80 ASP A C 1
ATOM 631 O O . ASP A 1 80 ? 18.552 5.016 -22.994 1.00 95.50 80 ASP A O 1
ATOM 635 N N . ALA A 1 81 ? 19.735 6.442 -24.234 1.00 96.25 81 ALA A N 1
ATOM 636 C CA . ALA A 1 81 ? 19.969 7.367 -23.123 1.00 96.25 81 ALA A CA 1
ATOM 637 C C . ALA A 1 81 ? 18.674 7.975 -22.552 1.00 96.25 81 ALA A C 1
ATOM 639 O O . ALA A 1 81 ? 18.559 8.119 -21.334 1.00 96.25 81 ALA A O 1
ATOM 640 N N . ASN A 1 82 ? 17.700 8.290 -23.407 1.00 96.31 82 ASN A N 1
ATOM 641 C CA . ASN A 1 82 ? 16.430 8.878 -22.990 1.00 96.31 82 ASN A CA 1
ATOM 642 C C . ASN A 1 82 ? 15.533 7.814 -22.351 1.00 96.31 82 ASN A C 1
ATOM 644 O O . ASN A 1 82 ? 14.960 8.054 -21.291 1.00 96.31 82 ASN A O 1
ATOM 648 N N . GLU A 1 83 ? 15.468 6.619 -22.946 1.00 96.06 83 GLU A N 1
ATOM 649 C CA . GLU A 1 83 ? 14.730 5.470 -22.410 1.00 96.06 83 GLU A CA 1
ATOM 650 C C . GLU A 1 83 ? 15.273 5.060 -21.022 1.00 96.06 83 GLU A C 1
ATOM 652 O O . GLU A 1 83 ? 14.507 4.750 -20.108 1.00 96.06 83 GLU A O 1
ATOM 657 N N . ARG A 1 84 ? 16.596 5.110 -20.807 1.00 96.69 84 ARG A N 1
ATOM 658 C CA . ARG A 1 84 ? 17.206 4.855 -19.485 1.00 96.69 84 ARG A CA 1
ATOM 659 C C . ARG A 1 84 ? 16.859 5.923 -18.459 1.00 96.69 84 ARG A C 1
ATOM 661 O O . ARG A 1 84 ? 16.594 5.584 -17.306 1.00 96.69 84 ARG A O 1
ATOM 668 N N . GLU A 1 85 ? 16.866 7.192 -18.856 1.00 96.56 85 GLU A N 1
ATOM 669 C CA . GLU A 1 85 ? 16.487 8.281 -17.957 1.00 96.56 85 GLU A CA 1
ATOM 670 C C . GLU A 1 85 ? 15.001 8.182 -17.588 1.00 96.56 85 GLU A C 1
ATOM 672 O O . GLU A 1 85 ? 14.655 8.286 -16.415 1.00 96.56 85 GLU A O 1
ATOM 677 N N . GLN A 1 86 ? 14.124 7.853 -18.540 1.00 95.94 86 GLN A N 1
ATOM 678 C CA . GLN A 1 86 ? 12.717 7.567 -18.253 1.00 95.94 86 GLN A CA 1
ATOM 679 C C . GLN A 1 86 ? 12.562 6.407 -17.256 1.00 95.94 86 GLN A C 1
ATOM 681 O O . GLN A 1 86 ? 11.812 6.531 -16.288 1.00 95.94 86 GLN A O 1
ATOM 686 N N . LEU A 1 87 ? 13.311 5.308 -17.424 1.00 96.19 87 LEU A N 1
ATOM 687 C CA . LEU A 1 87 ? 13.286 4.192 -16.469 1.00 96.19 87 LEU A CA 1
ATOM 688 C C . LEU A 1 87 ? 13.725 4.629 -15.073 1.00 96.19 87 LEU A C 1
ATOM 690 O O . LEU A 1 87 ? 13.195 4.149 -14.070 1.00 96.19 87 LEU A O 1
ATOM 694 N N . ARG A 1 88 ? 14.703 5.530 -14.993 1.00 96.12 88 ARG A N 1
ATOM 695 C CA . ARG A 1 88 ? 15.167 6.088 -13.727 1.00 96.12 88 ARG A CA 1
ATOM 696 C C . ARG A 1 88 ? 14.071 6.911 -13.051 1.00 96.12 88 ARG A C 1
ATOM 698 O O . ARG A 1 88 ? 13.842 6.694 -11.865 1.00 96.12 88 ARG A O 1
ATOM 705 N N . TRP A 1 89 ? 13.363 7.768 -13.787 1.00 96.81 89 TRP A N 1
ATOM 706 C CA . TRP A 1 89 ? 12.213 8.515 -13.261 1.00 96.81 89 TRP A CA 1
ATOM 707 C C . TRP A 1 89 ? 11.110 7.592 -12.747 1.00 96.81 89 TRP A C 1
ATOM 709 O O . TRP A 1 89 ? 10.662 7.760 -11.616 1.00 96.81 89 TRP A O 1
ATOM 719 N N . MET A 1 90 ? 10.754 6.556 -13.512 1.00 96.81 90 MET A N 1
ATOM 720 C CA . MET A 1 90 ? 9.767 5.566 -13.070 1.00 96.81 90 MET A CA 1
ATOM 721 C C . MET A 1 90 ? 10.207 4.851 -11.784 1.00 96.81 90 MET A C 1
ATOM 723 O O . MET A 1 90 ? 9.382 4.564 -10.923 1.00 96.81 90 MET A O 1
ATOM 727 N N . ASN A 1 91 ? 11.503 4.545 -11.625 1.00 95.56 91 ASN A N 1
ATOM 728 C CA . ASN A 1 91 ?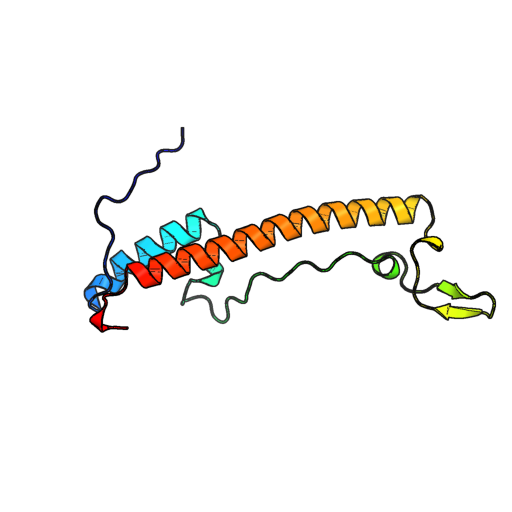 12.003 3.924 -10.393 1.00 95.56 91 ASN A CA 1
ATOM 729 C C . ASN A 1 91 ? 11.932 4.870 -9.185 1.00 95.56 91 ASN A C 1
ATOM 731 O O . ASN A 1 91 ? 11.669 4.399 -8.082 1.00 95.56 91 ASN A O 1
ATOM 735 N N . VAL A 1 92 ? 12.142 6.176 -9.382 1.00 96.44 92 VAL A N 1
ATOM 736 C CA . VAL A 1 92 ? 11.976 7.180 -8.317 1.00 96.44 92 VAL A CA 1
ATOM 737 C C . VAL A 1 92 ? 10.521 7.225 -7.853 1.00 96.44 92 VAL A C 1
ATOM 739 O O . VAL A 1 92 ? 10.264 7.132 -6.655 1.00 96.44 92 VAL A O 1
ATOM 742 N N . GLU A 1 93 ? 9.578 7.288 -8.793 1.00 95.44 93 GLU A N 1
ATOM 743 C CA . GLU A 1 93 ? 8.141 7.254 -8.496 1.00 95.44 93 GLU A CA 1
ATOM 744 C C . GLU A 1 93 ? 7.749 5.957 -7.771 1.00 95.44 93 GLU A C 1
ATOM 746 O O . GLU A 1 93 ? 7.106 5.995 -6.724 1.00 95.44 93 GLU A O 1
ATOM 751 N N . TYR A 1 94 ? 8.245 4.809 -8.242 1.00 96.12 94 TYR A N 1
ATOM 752 C CA . TYR A 1 94 ? 8.040 3.520 -7.579 1.00 96.12 94 TYR A CA 1
ATOM 753 C C . TYR A 1 94 ? 8.546 3.498 -6.129 1.00 96.12 94 TYR A C 1
ATOM 755 O O . TYR A 1 94 ? 7.891 2.920 -5.259 1.00 96.12 94 TYR A O 1
ATOM 763 N N . ASP A 1 95 ? 9.708 4.087 -5.841 1.00 95.62 95 ASP A N 1
ATOM 764 C CA . ASP A 1 95 ? 10.245 4.127 -4.479 1.00 95.62 95 ASP A CA 1
ATOM 765 C C . ASP A 1 95 ? 9.394 5.020 -3.557 1.00 95.62 95 ASP A C 1
ATOM 767 O O . ASP A 1 95 ? 9.165 4.664 -2.392 1.00 95.62 95 ASP A O 1
ATOM 771 N N . ASP A 1 96 ? 8.870 6.132 -4.078 1.00 95.31 96 ASP A N 1
ATOM 772 C CA . ASP A 1 96 ? 7.929 6.995 -3.363 1.00 95.31 96 ASP A CA 1
ATOM 773 C C . ASP A 1 96 ? 6.597 6.278 -3.089 1.00 95.31 96 ASP A C 1
ATOM 775 O O . ASP A 1 96 ? 6.148 6.236 -1.935 1.00 95.31 96 ASP A O 1
ATOM 779 N N . ASP A 1 97 ? 6.021 5.621 -4.096 1.00 94.00 97 ASP A N 1
ATOM 780 C CA . ASP A 1 97 ? 4.807 4.813 -3.958 1.00 94.00 97 ASP A CA 1
ATOM 781 C C . ASP A 1 97 ? 5.003 3.674 -2.961 1.00 94.00 97 ASP A C 1
ATOM 783 O O . ASP A 1 97 ? 4.155 3.403 -2.108 1.00 94.00 97 ASP A O 1
ATOM 787 N N . LYS A 1 98 ? 6.165 3.020 -2.998 1.00 94.88 98 LYS A N 1
ATOM 788 C CA . LYS A 1 98 ? 6.504 1.932 -2.079 1.00 94.88 98 LYS A CA 1
ATOM 789 C C . LYS A 1 98 ? 6.600 2.424 -0.642 1.00 94.88 98 LYS A C 1
ATOM 791 O O . LYS A 1 98 ? 6.214 1.700 0.281 1.00 94.88 98 LYS A O 1
ATOM 796 N N . ARG A 1 99 ? 7.099 3.643 -0.427 1.00 93.62 99 ARG A N 1
ATOM 797 C CA . ARG A 1 99 ? 7.109 4.284 0.894 1.00 93.62 99 ARG A CA 1
ATOM 798 C C . ARG A 1 99 ? 5.686 4.573 1.374 1.00 93.62 99 ARG A C 1
ATOM 800 O O . ARG A 1 99 ? 5.386 4.287 2.533 1.00 93.62 99 ARG A O 1
ATOM 807 N N . ILE A 1 100 ? 4.813 5.086 0.506 1.00 91.31 100 ILE A N 1
ATOM 808 C CA . ILE A 1 100 ? 3.399 5.344 0.829 1.00 91.31 100 ILE A CA 1
ATOM 809 C C . ILE A 1 100 ? 2.678 4.033 1.167 1.00 91.31 100 ILE A C 1
ATOM 811 O O . ILE A 1 100 ? 2.054 3.929 2.223 1.00 91.31 100 ILE A O 1
ATOM 815 N N . TYR A 1 101 ? 2.844 3.001 0.339 1.00 93.25 101 TYR A N 1
ATOM 816 C CA . TYR A 1 101 ? 2.290 1.665 0.559 1.00 93.25 101 TYR A CA 1
ATOM 817 C C . TYR A 1 101 ? 2.687 1.086 1.925 1.00 93.25 101 TYR A C 1
ATOM 819 O O . TYR A 1 101 ? 1.837 0.597 2.676 1.00 93.25 101 TYR A O 1
ATOM 827 N N . ARG A 1 102 ? 3.974 1.180 2.293 1.00 93.25 102 ARG A N 1
ATOM 828 C CA . ARG A 1 102 ? 4.461 0.740 3.612 1.00 93.25 102 ARG A CA 1
ATOM 829 C C . ARG A 1 102 ? 3.800 1.518 4.744 1.00 93.25 102 ARG A C 1
ATOM 831 O O . ARG A 1 102 ? 3.313 0.902 5.687 1.00 93.25 102 ARG A O 1
ATOM 838 N N . LYS A 1 103 ? 3.717 2.846 4.620 1.00 92.00 103 LYS A N 1
ATOM 839 C CA . LYS A 1 103 ? 3.072 3.708 5.618 1.00 92.00 103 LYS A CA 1
ATOM 840 C C . LYS A 1 103 ? 1.597 3.345 5.814 1.00 92.00 103 LYS A C 1
ATOM 842 O O . LYS A 1 103 ? 1.156 3.244 6.955 1.00 92.00 103 LYS A O 1
ATOM 847 N N . HIS A 1 104 ? 0.851 3.103 4.734 1.00 91.62 104 HIS A N 1
ATOM 848 C CA . HIS A 1 104 ? -0.542 2.650 4.820 1.00 91.62 104 HIS A CA 1
ATOM 849 C C . HIS A 1 104 ? -0.653 1.274 5.482 1.00 91.62 104 HIS A C 1
ATOM 851 O O . HIS A 1 104 ? -1.491 1.083 6.357 1.00 91.62 104 HIS A O 1
ATOM 857 N N . THR A 1 105 ? 0.219 0.331 5.124 1.00 91.50 105 THR A N 1
ATOM 858 C CA . THR A 1 105 ? 0.219 -1.015 5.719 1.00 91.50 105 THR A CA 1
ATOM 859 C C . THR A 1 105 ? 0.478 -0.963 7.228 1.00 91.50 105 THR A C 1
ATOM 861 O O . THR A 1 105 ? -0.231 -1.595 8.011 1.00 91.50 105 THR A O 1
ATOM 864 N N . GLU A 1 106 ? 1.462 -0.170 7.657 1.00 93.19 106 GLU A N 1
ATOM 865 C CA . GLU A 1 106 ? 1.762 0.047 9.075 1.00 93.19 106 GLU A CA 1
ATOM 866 C C . GLU A 1 106 ? 0.613 0.747 9.810 1.00 93.19 106 GLU A C 1
ATOM 868 O O . GLU A 1 106 ? 0.290 0.386 10.941 1.00 93.19 106 GLU A O 1
ATOM 873 N N . ALA A 1 107 ? -0.023 1.734 9.179 1.00 92.12 107 ALA A N 1
ATOM 874 C CA . ALA A 1 107 ? -1.178 2.426 9.737 1.00 92.12 107 ALA A CA 1
ATOM 875 C C . ALA A 1 107 ? -2.375 1.491 9.947 1.00 92.12 107 ALA A C 1
ATOM 877 O O . ALA A 1 107 ? -2.960 1.491 11.027 1.00 92.12 107 ALA A O 1
ATOM 878 N N . ILE A 1 108 ? -2.699 0.650 8.963 1.00 91.69 108 ILE A N 1
ATOM 879 C CA . ILE A 1 108 ? -3.761 -0.357 9.091 1.00 91.69 108 ILE A CA 1
ATOM 880 C C . ILE A 1 108 ? -3.456 -1.300 10.259 1.00 91.69 108 ILE A C 1
ATOM 882 O O . ILE A 1 108 ? -4.337 -1.591 11.068 1.00 91.69 108 ILE A O 1
ATOM 886 N N . ALA A 1 109 ? -2.200 -1.738 10.402 1.00 91.31 109 ALA A N 1
ATOM 887 C CA . ALA A 1 109 ? -1.793 -2.570 11.531 1.00 91.31 109 ALA A CA 1
ATOM 888 C C . ALA A 1 109 ? -1.975 -1.852 12.881 1.00 91.31 109 ALA A C 1
ATOM 890 O O . ALA A 1 109 ? -2.456 -2.464 13.832 1.00 91.31 109 ALA A O 1
ATOM 891 N N . LYS A 1 110 ? -1.653 -0.554 12.966 1.00 92.19 110 LYS A N 1
ATOM 892 C CA . LYS A 1 110 ? -1.887 0.256 14.173 1.00 92.19 110 LYS A CA 1
ATOM 893 C C . LYS A 1 110 ? -3.365 0.370 14.515 1.00 92.19 110 LYS A C 1
ATOM 895 O O . LYS A 1 110 ? -3.726 0.092 15.652 1.00 92.19 110 LYS A O 1
ATOM 900 N N . VAL A 1 111 ? -4.216 0.698 13.543 1.00 92.00 111 VAL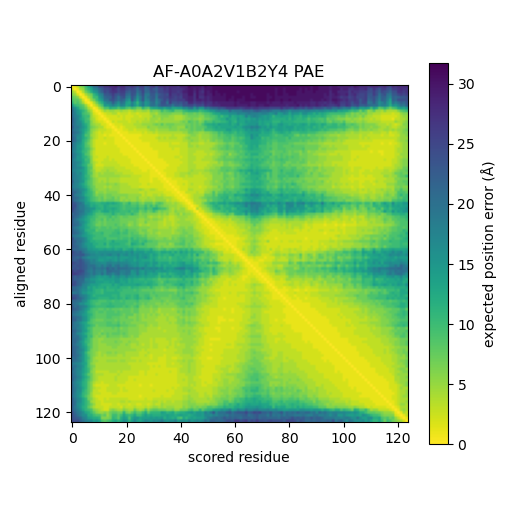 A N 1
ATOM 901 C CA . VAL A 1 111 ? -5.664 0.766 13.786 1.00 92.00 111 VAL A CA 1
ATOM 902 C C . VAL A 1 111 ? -6.200 -0.594 14.231 1.00 92.00 111 VAL A C 1
ATOM 904 O O . VAL A 1 111 ? -6.980 -0.665 15.175 1.00 92.00 111 VAL A O 1
ATOM 907 N N . ARG A 1 112 ? -5.720 -1.693 13.638 1.00 90.31 112 ARG A N 1
ATOM 908 C CA . ARG A 1 112 ? -6.086 -3.048 14.070 1.00 90.31 112 ARG A CA 1
ATOM 909 C C . ARG A 1 112 ? -5.700 -3.328 15.524 1.00 90.31 112 ARG A C 1
ATOM 911 O O . ARG A 1 112 ? -6.490 -3.934 16.243 1.00 90.31 112 ARG A O 1
ATOM 918 N N . MET A 1 113 ? -4.515 -2.901 15.960 1.00 91.25 113 MET A N 1
ATOM 919 C CA . MET A 1 113 ? -4.109 -3.033 17.364 1.00 91.25 113 MET A CA 1
ATOM 920 C C . MET A 1 113 ? -5.008 -2.210 18.292 1.00 91.25 113 MET A C 1
ATOM 922 O O . MET A 1 113 ? -5.382 -2.702 19.352 1.00 91.25 113 MET A O 1
ATOM 926 N N . GLU A 1 114 ? -5.392 -0.994 17.895 1.00 91.31 114 GLU A N 1
ATOM 927 C CA . GLU A 1 114 ? -6.302 -0.161 18.692 1.00 91.31 114 GLU A CA 1
ATOM 928 C C . GLU A 1 114 ? -7.706 -0.763 18.775 1.00 91.31 114 GLU A C 1
ATOM 930 O O . GLU A 1 114 ? -8.262 -0.845 19.868 1.00 91.31 114 GLU A O 1
ATOM 935 N N . ILE A 1 115 ? -8.243 -1.292 17.670 1.00 89.75 115 ILE A N 1
ATOM 936 C CA . ILE A 1 115 ? -9.485 -2.082 17.667 1.00 89.75 115 ILE A CA 1
ATOM 937 C C . ILE A 1 115 ? -9.369 -3.222 18.682 1.00 89.75 115 ILE A C 1
ATOM 939 O O . ILE A 1 115 ? -10.212 -3.357 19.561 1.00 89.75 115 ILE A O 1
ATOM 943 N N . GLN A 1 116 ? -8.293 -4.012 18.619 1.00 88.31 116 GLN A N 1
ATOM 944 C CA . GLN A 1 116 ? -8.114 -5.141 19.533 1.00 88.31 116 GLN A CA 1
ATOM 945 C C . GLN A 1 116 ? -8.002 -4.714 21.001 1.00 88.3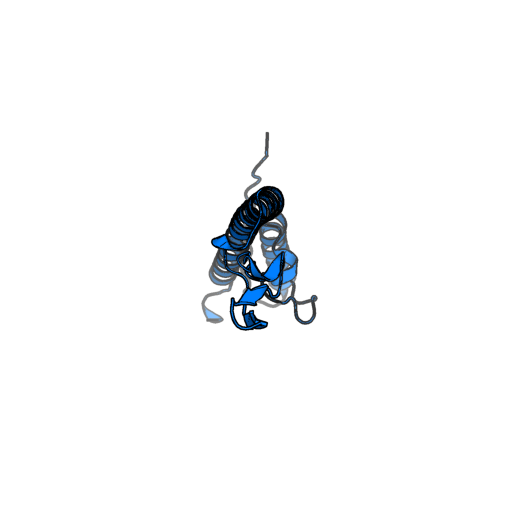1 116 GLN A C 1
A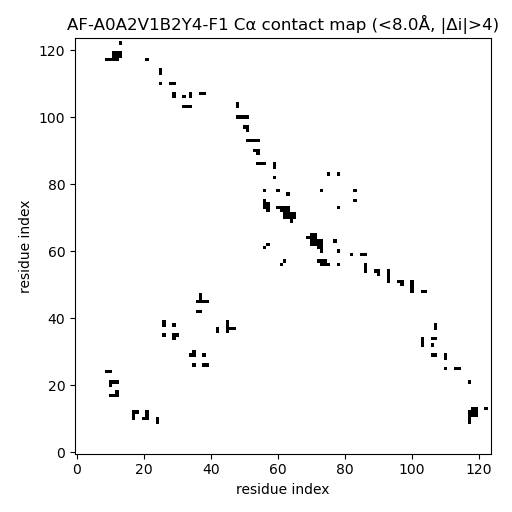TOM 947 O O . GLN A 1 116 ? -8.512 -5.394 21.884 1.00 88.31 116 GLN A O 1
ATOM 952 N N . ARG A 1 117 ? -7.347 -3.583 21.271 1.00 89.31 117 ARG A N 1
ATOM 953 C CA . ARG A 1 117 ? -7.170 -3.044 22.622 1.00 89.31 117 ARG A CA 1
ATOM 954 C C . ARG A 1 117 ? -8.469 -2.512 23.228 1.00 89.31 117 ARG A C 1
ATOM 956 O O . ARG A 1 117 ? -8.603 -2.487 24.449 1.00 89.31 117 ARG A O 1
ATOM 963 N N . THR A 1 118 ? -9.380 -2.042 22.385 1.00 90.50 118 THR A N 1
ATOM 964 C CA . THR A 1 118 ? -10.596 -1.330 22.792 1.00 90.50 118 THR A CA 1
ATOM 965 C C . THR A 1 118 ? -11.856 -2.183 22.700 1.00 90.50 118 THR A C 1
ATOM 967 O O . THR A 1 118 ? -12.925 -1.713 23.066 1.00 90.50 118 THR A O 1
ATOM 970 N N . VAL A 1 119 ? -11.753 -3.445 22.285 1.00 88.56 119 VAL A N 1
ATOM 971 C CA . VAL A 1 119 ? -12.828 -4.438 22.420 1.00 88.56 119 VAL A CA 1
ATOM 972 C C . VAL A 1 119 ? -12.732 -5.106 23.792 1.00 88.56 119 VAL A C 1
ATOM 974 O O . VAL A 1 119 ? -11.644 -5.471 24.242 1.00 88.56 119 VAL A O 1
ATOM 977 N N . ALA A 1 120 ? -13.861 -5.267 24.485 1.00 84.00 120 ALA A N 1
ATOM 978 C CA . ALA A 1 120 ? -13.864 -5.900 25.799 1.00 84.00 120 ALA A CA 1
ATOM 979 C C . ALA A 1 120 ? -13.396 -7.366 25.731 1.00 84.00 120 ALA A C 1
ATOM 981 O O . ALA A 1 120 ? -13.825 -8.135 24.875 1.00 84.00 120 ALA A O 1
ATOM 982 N N . ILE A 1 121 ? -12.559 -7.771 26.694 1.00 76.69 121 ILE A N 1
ATOM 983 C CA . ILE A 1 121 ? -11.875 -9.082 26.729 1.00 76.69 121 ILE A CA 1
ATOM 984 C C . ILE A 1 121 ? -12.844 -10.270 26.630 1.00 76.69 121 ILE A C 1
ATOM 986 O O . ILE A 1 121 ? -12.485 -11.306 26.092 1.00 76.69 121 ILE A O 1
ATOM 990 N N . ARG A 1 122 ? -14.081 -10.131 27.120 1.00 78.19 122 ARG A N 1
ATOM 991 C CA . ARG A 1 122 ? -15.096 -11.199 27.072 1.00 78.19 122 ARG A CA 1
ATOM 992 C C . ARG A 1 122 ? -15.638 -11.505 25.668 1.00 78.19 122 ARG A C 1
ATOM 994 O O . ARG A 1 122 ? -16.375 -12.472 25.520 1.00 78.19 122 ARG A O 1
ATOM 1001 N N . HIS A 1 123 ? -15.316 -10.666 24.684 1.00 66.00 123 HIS A N 1
ATOM 1002 C CA . HIS A 1 123 ? -15.678 -10.837 23.274 1.0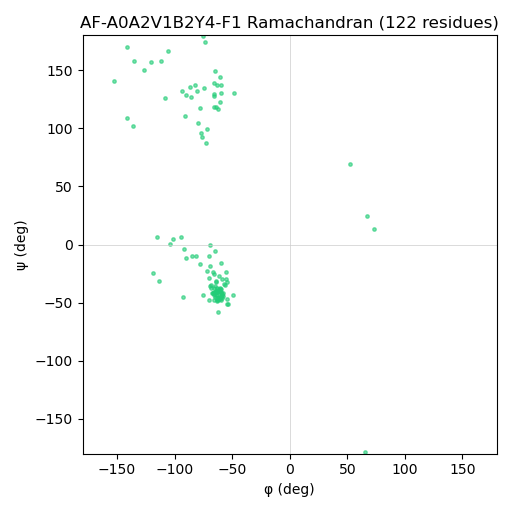0 66.00 123 HIS A CA 1
ATOM 1003 C C . HIS A 1 123 ? -14.515 -11.378 22.420 1.00 66.00 123 HIS A C 1
ATOM 1005 O O . HIS A 1 123 ? -14.658 -11.472 21.202 1.00 66.00 123 HIS A O 1
ATOM 1011 N N . PHE A 1 124 ? -13.382 -11.721 23.047 1.00 59.12 124 PHE A N 1
ATOM 1012 C CA . PHE A 1 124 ? -12.278 -12.485 22.454 1.00 59.12 124 PHE A CA 1
ATOM 1013 C C . PHE A 1 124 ? -12.390 -13.970 22.798 1.00 59.12 124 PHE A C 1
ATOM 1015 O O . PHE A 1 124 ? -12.016 -14.786 21.925 1.00 59.12 124 PHE A O 1
#

Secondary structure (DSSP, 8-state):
-------SS---B-SGGGHHHHHHHHHHHHHHTT-GGGT-TTSSS---PPPPPPP-HHHHS-EEE-TTS-EEE--GGG--HHHHHHHHHHHHHHHHHHHHHHHHHHHHHHHHHHHHHHB-GGG-

Mean predicted aligned error: 8.1 Å

Solvent-accessible surface area (backbone atoms only — not comparable to full-atom values): 7468 Å² total; per-residue (Å²): 135,85,82,81,76,74,72,93,66,80,54,54,38,76,52,80,85,29,43,62,66,27,49,53,54,53,44,52,56,24,51,78,58,72,43,32,65,64,68,43,83,86,44,80,81,52,64,72,88,72,78,68,71,80,75,51,49,36,78,80,43,62,63,40,66,46,100,85,69,48,81,38,76,33,47,72,85,77,45,54,76,66,57,46,51,52,52,49,54,47,44,53,52,39,52,52,49,43,50,50,42,49,51,44,54,53,42,53,51,50,51,52,50,51,52,62,71,28,40,39,76,93,81,112

pLDDT: mean 86.83, std 12.96, range [32.59, 96.81]

Sequence (124 aa):
MASTTQPKNIPILDSEKDWLPWSEYIFIIADEYGVKQYIDPDVLNPGLPVAPVRPTPEMIKPTVLNPLGIPRPTTYSDLDANEREQLRWMNVEYDDDKRIYRKHTEAIAKVRMEIQRTVAIRHF